Protein AF-A0A7C2HBX5-F1 (afdb_monomer)

Foldseek 3Di:
DDPVQVLQCVLLVLLVVLCVVLVWDWDRDPGDQKTKTFDPPAQQVVLQVVLVVVVAHWAGCVVVPPRRRITMDGSPDDPVVSVVNSVSSSVSSVD

pLDDT: mean 90.65, std 7.26, range [58.41, 96.31]

Secondary structure (DSSP, 8-state):
--HHHHHHHHHHHHHHHHHHHTT-B----SS-SEE--B-TT--HHHHHHHHHTTT---EEGGGGSS-TTBEEEETTS-TTHHHHHHHHHHHHTT-

Nearest PDB structures (foldseek):
  1o4s-assembly1_A  TM=9.146E-01  e=1.135E-05  Thermotoga maritima
  3ele-assembly2_D  TM=8.539E-01  e=5.539E-05  Agathobacter rectal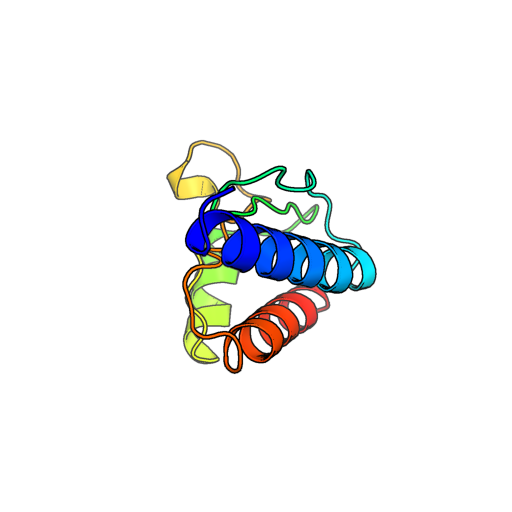is
  4fl0-assembly1_A  TM=8.555E-01  e=7.214E-05  Arabidopsis thaliana
  1v2d-assembly1_A-2  TM=7.995E-01  e=9.395E-05  Thermus thermophilus
  3ei6-assembly1_B  TM=8.224E-01  e=1.156E-03  Arabidopsis thaliana

Sequence (95 aa):
TSEIKKVYQRRAKLASQILSEAKLEFTEPEAPFYVFPRRRGLDSERFALELLDTGVAIAPGTSFGDYREHFRIALTVPDDELPVALNKICEATTK

Radius of gyration: 12.77 Å; Cα contacts (8 Å, |Δi|>4): 141; chains: 1; bounding box: 26×26×36 Å

Structure (mmCIF, N/CA/C/O backbone):
data_AF-A0A7C2HBX5-F1
#
_entry.id   AF-A0A7C2HBX5-F1
#
loop_
_atom_site.group_PDB
_atom_site.id
_atom_site.type_symbol
_atom_site.label_atom_id
_atom_site.label_alt_id
_atom_site.label_comp_id
_atom_site.label_asym_id
_atom_site.label_entity_id
_atom_site.label_seq_id
_atom_site.pdbx_PDB_ins_code
_atom_site.Cartn_x
_atom_site.Cartn_y
_atom_site.Cartn_z
_atom_site.occupancy
_atom_site.B_iso_or_equiv
_atom_site.auth_seq_id
_atom_site.auth_comp_id
_atom_site.auth_asym_id
_atom_site.auth_atom_id
_atom_site.pdbx_PDB_model_num
ATOM 1 N N . THR A 1 1 ? -6.673 13.809 22.997 1.00 58.41 1 THR A N 1
ATOM 2 C CA . THR A 1 1 ? -6.432 13.288 21.631 1.00 58.41 1 THR A CA 1
ATOM 3 C C . THR A 1 1 ? -7.754 12.828 21.059 1.00 58.41 1 THR A C 1
ATOM 5 O O . THR A 1 1 ? -8.417 12.060 21.742 1.00 58.41 1 THR A O 1
ATOM 8 N N . SER A 1 2 ? -8.178 13.333 19.897 1.00 81.06 2 SER A N 1
ATOM 9 C CA . SER A 1 2 ? -9.471 12.972 19.292 1.00 81.06 2 SER A CA 1
ATOM 10 C C . SER A 1 2 ? -9.554 11.468 18.994 1.00 81.06 2 SER A C 1
ATOM 12 O O . SER A 1 2 ? -8.545 10.849 18.651 1.00 81.06 2 SER A O 1
ATOM 14 N N . GLU A 1 3 ? -10.745 10.877 19.116 1.00 82.56 3 GLU A N 1
ATOM 15 C CA . GLU A 1 3 ? -10.984 9.445 18.851 1.00 82.56 3 GLU A CA 1
ATOM 16 C C . GLU A 1 3 ? -10.536 9.034 17.440 1.00 82.56 3 GLU A C 1
ATOM 18 O O . GLU A 1 3 ? -9.910 7.992 17.256 1.00 82.56 3 GLU A O 1
ATOM 23 N N . ILE A 1 4 ? -10.724 9.923 16.462 1.00 85.25 4 ILE A N 1
ATOM 24 C CA . ILE A 1 4 ? -10.279 9.747 15.075 1.00 85.25 4 ILE A CA 1
ATOM 25 C C . ILE A 1 4 ? -8.758 9.556 14.994 1.00 85.25 4 ILE A C 1
ATOM 27 O O . ILE A 1 4 ? -8.279 8.642 14.327 1.00 85.25 4 ILE A O 1
ATOM 31 N N . LYS A 1 5 ? -7.976 10.370 15.715 1.00 85.19 5 LYS A N 1
ATOM 32 C CA . LYS A 1 5 ? -6.512 10.250 15.707 1.00 85.19 5 LYS A CA 1
ATOM 33 C C . LYS A 1 5 ? -6.060 8.891 16.254 1.00 85.19 5 LYS A C 1
ATOM 35 O O . LYS A 1 5 ? -5.137 8.302 15.701 1.00 85.19 5 LYS A O 1
ATOM 40 N N . LYS A 1 6 ? -6.737 8.359 17.279 1.00 88.25 6 LYS A N 1
ATOM 41 C CA . LYS A 1 6 ? -6.433 7.024 17.824 1.00 88.25 6 LYS A CA 1
ATOM 42 C C . LYS A 1 6 ? -6.727 5.907 16.818 1.00 88.25 6 LYS A C 1
ATOM 44 O O . LYS A 1 6 ? -5.948 4.963 16.739 1.00 88.25 6 LYS A O 1
ATOM 49 N N . VAL A 1 7 ? -7.823 6.007 16.058 1.00 89.88 7 VAL A N 1
ATOM 50 C CA . VAL A 1 7 ? -8.170 5.031 15.005 1.00 89.88 7 VAL A CA 1
ATOM 51 C C . VAL A 1 7 ? -7.052 4.955 13.971 1.00 89.88 7 VAL A C 1
ATOM 53 O O . VAL A 1 7 ? -6.497 3.885 13.735 1.00 89.88 7 VAL A O 1
ATOM 56 N N . TYR A 1 8 ? -6.652 6.095 13.415 1.00 89.25 8 TYR A N 1
ATOM 57 C CA . TYR A 1 8 ? -5.647 6.104 12.358 1.00 89.25 8 TYR A CA 1
ATOM 58 C C . TYR A 1 8 ? -4.238 5.779 12.844 1.00 89.25 8 TYR A C 1
ATOM 60 O O . TYR A 1 8 ? -3.490 5.161 12.099 1.00 89.25 8 TYR A O 1
ATOM 68 N N . GLN A 1 9 ? -3.899 6.073 14.102 1.00 89.75 9 GLN A N 1
ATOM 69 C CA . GLN A 1 9 ? -2.665 5.571 14.713 1.00 89.75 9 GLN A CA 1
ATOM 70 C C . GLN A 1 9 ? -2.640 4.038 14.804 1.00 89.75 9 GLN A C 1
ATOM 72 O O . GLN A 1 9 ? -1.611 3.426 14.527 1.00 89.75 9 GLN A O 1
ATOM 77 N N . ARG A 1 10 ? -3.765 3.392 15.151 1.00 90.62 10 ARG A N 1
ATOM 78 C CA . ARG A 1 10 ? -3.848 1.920 15.154 1.00 90.62 10 ARG A CA 1
ATOM 79 C C . ARG A 1 10 ? -3.710 1.344 13.747 1.00 90.62 10 ARG A C 1
ATOM 81 O O . ARG A 1 10 ? -2.959 0.391 13.565 1.00 90.62 10 ARG A O 1
ATOM 88 N N . ARG A 1 11 ? -4.388 1.939 12.761 1.00 92.75 11 ARG A N 1
ATOM 89 C CA . ARG A 1 11 ? -4.307 1.514 11.353 1.00 92.75 11 ARG A CA 1
ATOM 90 C C . ARG A 1 11 ? -2.909 1.694 10.771 1.00 92.75 11 ARG A C 1
ATOM 92 O O . ARG A 1 11 ? -2.412 0.788 10.118 1.00 92.75 11 ARG A O 1
ATOM 99 N N . ALA A 1 12 ? -2.272 2.830 11.050 1.00 91.94 12 ALA A N 1
ATOM 100 C CA . ALA A 1 12 ? -0.882 3.109 10.699 1.00 91.94 12 ALA A CA 1
ATOM 101 C C . ALA A 1 12 ? 0.052 2.033 11.255 1.00 91.94 12 ALA A C 1
ATOM 103 O O . ALA A 1 12 ? 0.810 1.436 10.501 1.00 91.94 12 ALA A O 1
ATOM 104 N N . LYS A 1 13 ? -0.068 1.720 12.551 1.00 91.81 13 LYS A N 1
ATOM 105 C CA . LYS A 1 13 ? 0.743 0.683 13.194 1.00 91.81 13 LYS A CA 1
ATOM 106 C C . LYS A 1 13 ? 0.530 -0.699 12.569 1.00 91.81 13 LYS A C 1
ATOM 108 O O . LYS A 1 13 ? 1.508 -1.385 12.292 1.00 91.81 13 LYS A O 1
ATOM 113 N N . LEU A 1 14 ? -0.723 -1.090 12.325 1.00 92.56 14 LEU A N 1
ATOM 114 C CA . LEU A 1 14 ? -1.057 -2.359 11.669 1.00 92.56 14 LEU A CA 1
ATOM 115 C C . LEU A 1 14 ? -0.453 -2.436 10.259 1.00 92.56 14 LEU A C 1
ATOM 117 O O . LEU A 1 14 ? 0.166 -3.437 9.907 1.00 92.56 14 LEU A O 1
ATOM 121 N N . ALA A 1 15 ? -0.595 -1.367 9.472 1.00 93.75 15 ALA A N 1
ATOM 122 C CA . ALA A 1 15 ? -0.013 -1.285 8.139 1.00 93.75 15 ALA A CA 1
ATOM 123 C C . ALA A 1 15 ? 1.512 -1.393 8.183 1.00 93.75 15 ALA A C 1
ATOM 125 O O . ALA A 1 15 ? 2.079 -2.198 7.452 1.00 93.75 15 ALA A O 1
ATOM 126 N N . SER A 1 16 ? 2.175 -0.657 9.077 1.00 92.94 16 SER A N 1
ATOM 127 C CA . SER A 1 16 ? 3.627 -0.736 9.244 1.00 92.94 16 SER A CA 1
ATOM 128 C C . SER A 1 16 ? 4.098 -2.149 9.585 1.00 92.94 16 SER A C 1
ATOM 130 O O . SER A 1 16 ? 5.102 -2.599 9.040 1.00 92.94 16 SER A O 1
ATOM 132 N N . GLN A 1 17 ? 3.377 -2.870 10.450 1.00 93.44 17 GLN A N 1
ATOM 133 C CA . GLN A 1 17 ? 3.710 -4.256 10.793 1.00 93.44 17 GLN A CA 1
ATOM 134 C C . GLN A 1 17 ? 3.643 -5.173 9.564 1.00 93.44 17 GLN A C 1
ATOM 136 O O . GLN A 1 17 ? 4.650 -5.783 9.213 1.00 93.44 17 GLN A O 1
ATOM 141 N N . ILE A 1 18 ? 2.508 -5.190 8.859 1.00 94.06 18 ILE A N 1
ATOM 142 C CA . ILE A 1 18 ? 2.296 -6.065 7.694 1.00 94.06 18 ILE A CA 1
ATOM 143 C C . ILE A 1 18 ? 3.275 -5.730 6.552 1.00 94.06 18 ILE A C 1
ATOM 145 O O . ILE A 1 18 ? 3.905 -6.616 5.979 1.00 94.06 18 ILE A O 1
ATOM 149 N N . LEU A 1 19 ? 3.466 -4.442 6.243 1.00 93.00 19 LEU A N 1
ATOM 150 C CA . LEU A 1 19 ? 4.376 -4.012 5.174 1.00 93.00 19 LEU A CA 1
ATOM 151 C C . LEU A 1 19 ? 5.848 -4.326 5.499 1.00 93.00 19 LEU A C 1
ATOM 153 O O . LEU A 1 19 ? 6.626 -4.624 4.589 1.00 93.00 19 LEU A O 1
ATOM 157 N N . SER A 1 20 ? 6.231 -4.291 6.782 1.00 92.25 20 SER A N 1
ATOM 158 C CA . SER A 1 20 ? 7.583 -4.671 7.221 1.00 92.25 20 SER A CA 1
ATOM 159 C C . SER A 1 20 ? 7.841 -6.164 7.042 1.00 92.25 20 SER A C 1
ATOM 161 O O . SER A 1 20 ? 8.927 -6.548 6.609 1.00 92.25 20 SER A O 1
ATOM 163 N N . GLU A 1 21 ? 6.850 -7.011 7.332 1.00 92.12 21 GLU A N 1
ATOM 164 C CA . GLU A 1 21 ? 6.938 -8.464 7.123 1.00 92.12 21 GLU A CA 1
ATOM 165 C C . GLU A 1 21 ? 7.147 -8.810 5.640 1.00 92.12 21 GLU A C 1
ATOM 167 O O . GLU A 1 21 ? 7.934 -9.701 5.312 1.00 92.12 21 GLU A O 1
ATOM 172 N N . ALA A 1 22 ? 6.540 -8.032 4.738 1.00 89.62 22 ALA A N 1
ATOM 173 C CA . ALA A 1 22 ? 6.720 -8.138 3.290 1.00 89.62 22 ALA A CA 1
ATOM 174 C C . ALA A 1 22 ? 8.027 -7.515 2.757 1.00 89.62 22 ALA A C 1
ATOM 176 O O . ALA A 1 22 ? 8.268 -7.528 1.550 1.00 89.62 22 ALA A O 1
ATOM 177 N N . LYS A 1 23 ? 8.891 -6.977 3.633 1.00 90.00 23 LYS A N 1
ATOM 178 C CA . LYS A 1 23 ? 10.169 -6.324 3.284 1.00 90.00 23 LYS A CA 1
ATOM 179 C C . LYS A 1 23 ? 10.024 -5.157 2.297 1.00 90.00 23 LYS A C 1
ATOM 181 O O . LYS A 1 23 ? 10.924 -4.910 1.491 1.00 90.00 23 LYS A O 1
ATOM 186 N N . LEU A 1 24 ? 8.907 -4.435 2.358 1.00 91.31 24 LEU A N 1
ATOM 187 C CA . LEU A 1 24 ? 8.719 -3.213 1.579 1.00 91.31 24 LEU A CA 1
ATOM 188 C C . LEU A 1 24 ? 9.510 -2.061 2.206 1.00 91.31 24 LEU A C 1
ATOM 190 O O . LEU A 1 24 ? 9.608 -1.945 3.426 1.00 91.31 24 LEU A O 1
ATOM 194 N N . GLU A 1 25 ? 10.074 -1.190 1.373 1.00 92.94 25 GLU A N 1
ATOM 195 C CA . GLU A 1 25 ? 10.754 0.023 1.830 1.00 92.94 25 GLU A CA 1
ATOM 196 C C . GLU A 1 25 ? 9.697 1.115 2.045 1.00 92.94 25 GLU A C 1
ATOM 198 O O . GLU A 1 25 ? 9.061 1.551 1.091 1.00 92.94 25 GLU A O 1
ATOM 203 N N . PHE A 1 26 ? 9.465 1.569 3.276 1.00 92.56 26 PHE A N 1
ATOM 204 C CA . PHE A 1 26 ? 8.500 2.639 3.551 1.00 92.56 26 PHE A CA 1
ATOM 205 C C . PHE A 1 26 ? 8.908 3.458 4.778 1.00 92.56 26 PHE A C 1
ATOM 207 O O . PHE A 1 26 ? 9.699 3.017 5.610 1.00 92.56 26 PHE A O 1
ATOM 214 N N . THR A 1 27 ? 8.357 4.664 4.896 1.00 87.69 27 THR A N 1
ATOM 215 C CA . THR A 1 27 ? 8.467 5.479 6.112 1.00 87.69 27 THR A CA 1
ATOM 216 C C . THR A 1 27 ? 7.244 5.242 6.982 1.00 87.69 27 THR A C 1
ATOM 218 O O . THR A 1 27 ? 6.117 5.347 6.492 1.00 87.69 27 THR A O 1
ATOM 221 N N . GLU A 1 28 ? 7.458 4.936 8.264 1.00 83.88 28 GLU A N 1
ATOM 222 C CA . GLU A 1 28 ? 6.362 4.765 9.215 1.00 83.88 28 GLU A CA 1
ATOM 223 C C . GLU A 1 28 ? 5.51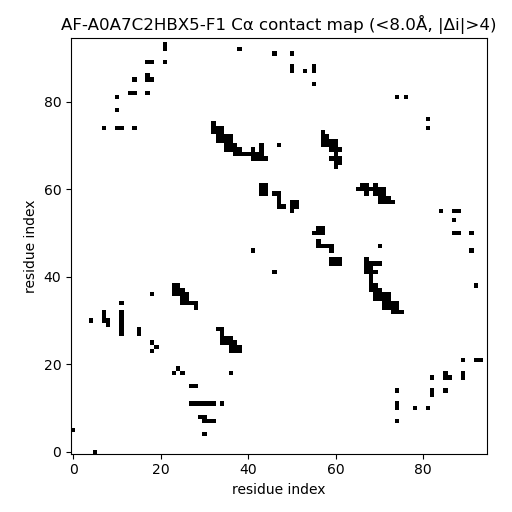6 6.052 9.282 1.00 83.88 28 GLU A C 1
ATOM 225 O O . GLU A 1 28 ? 6.042 7.132 9.570 1.00 83.88 28 GLU A O 1
ATOM 230 N N . PRO A 1 29 ? 4.207 5.975 8.988 1.00 82.06 29 PRO A N 1
ATOM 231 C CA . PRO A 1 29 ? 3.333 7.139 9.019 1.00 82.06 29 PRO A CA 1
ATOM 232 C C . PRO A 1 29 ? 3.053 7.566 10.470 1.00 82.06 29 PRO A C 1
ATOM 234 O O . PRO A 1 29 ? 2.371 6.863 11.211 1.00 82.06 29 PRO A O 1
ATOM 237 N N . GLU A 1 30 ? 3.499 8.760 10.876 1.00 69.00 30 GLU A N 1
ATOM 238 C CA . GLU A 1 30 ? 3.242 9.274 12.238 1.00 69.00 30 GLU A CA 1
ATOM 239 C C . GLU A 1 30 ? 1.748 9.544 12.516 1.00 69.00 30 GLU A C 1
ATOM 241 O O . GLU A 1 30 ? 1.269 9.395 13.645 1.00 69.00 30 GLU A O 1
ATOM 246 N N . ALA A 1 31 ? 1.003 9.977 11.492 1.00 63.84 31 ALA A N 1
ATOM 247 C CA . ALA A 1 31 ? -0.447 10.190 11.544 1.00 63.84 31 ALA A CA 1
ATOM 248 C C . ALA A 1 31 ? -1.194 10.457 10.203 1.00 63.84 31 ALA A C 1
ATOM 250 O O . ALA A 1 31 ? -2.346 10.894 10.283 1.00 63.84 31 ALA A O 1
ATOM 251 N N . PRO A 1 32 ? -0.657 10.255 8.980 1.00 67.50 32 PRO A N 1
ATOM 252 C CA . PRO A 1 32 ? -1.480 10.379 7.779 1.00 67.50 32 PRO A CA 1
ATOM 253 C C . PRO A 1 32 ? -2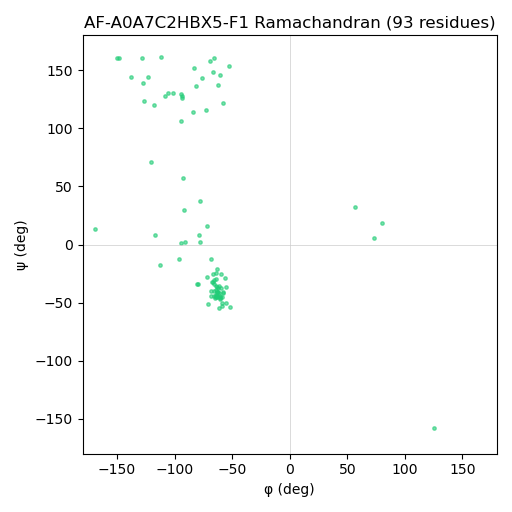.274 9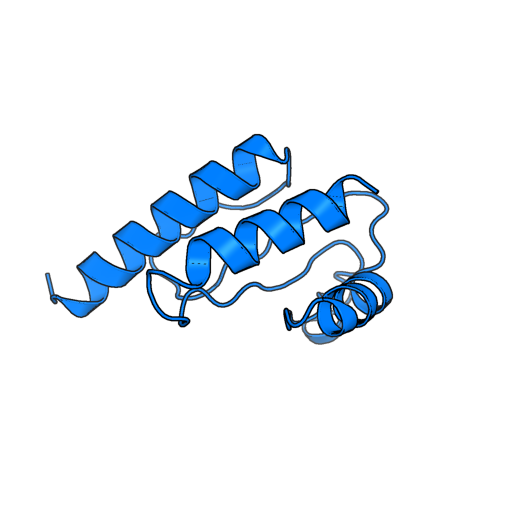.103 7.483 1.00 67.50 32 PRO A C 1
ATOM 255 O O . PRO A 1 32 ? -1.849 7.982 7.747 1.00 67.50 32 PRO A O 1
ATOM 258 N N . PHE A 1 33 ? -3.419 9.281 6.832 1.00 85.25 33 PHE A N 1
ATOM 259 C CA . PHE A 1 33 ? -4.266 8.203 6.314 1.00 85.25 33 PHE A CA 1
ATOM 260 C C . PHE A 1 33 ? -3.652 7.497 5.093 1.00 85.25 33 PHE A C 1
ATOM 262 O O . PHE A 1 33 ? -4.369 6.819 4.364 1.00 85.25 33 PHE A O 1
ATOM 269 N N . TYR A 1 34 ? -2.353 7.684 4.841 1.00 91.00 34 TYR A N 1
ATOM 270 C CA . TYR A 1 34 ? -1.652 7.196 3.663 1.00 91.00 34 TYR A CA 1
ATOM 271 C C . TYR A 1 34 ? -0.287 6.620 4.028 1.00 91.00 34 TYR A C 1
ATOM 273 O O . TYR A 1 34 ? 0.411 7.173 4.876 1.00 91.00 34 TYR A O 1
ATOM 281 N N . VAL A 1 35 ? 0.112 5.565 3.321 1.00 93.12 35 VAL A N 1
ATOM 282 C CA . VAL A 1 35 ? 1.480 5.028 3.326 1.00 93.12 35 VAL A CA 1
ATOM 283 C C . VAL A 1 35 ? 1.999 5.025 1.899 1.00 93.12 35 VAL A C 1
ATOM 285 O O . VAL A 1 35 ? 1.228 4.782 0.967 1.00 93.12 35 VAL A O 1
ATOM 288 N N . PHE A 1 36 ? 3.290 5.305 1.733 1.00 93.62 36 PHE A N 1
ATOM 289 C CA . PHE A 1 36 ? 3.947 5.356 0.429 1.00 93.62 36 PHE A CA 1
ATOM 290 C C . PHE A 1 36 ? 5.101 4.343 0.356 1.00 93.62 36 PHE A C 1
ATOM 292 O O . PHE A 1 36 ? 6.267 4.732 0.443 1.00 93.62 36 PHE A O 1
ATOM 299 N N . PRO A 1 37 ? 4.795 3.032 0.302 1.00 94.62 37 PRO A N 1
ATOM 300 C CA . PRO A 1 37 ? 5.812 2.001 0.155 1.00 94.62 37 PRO A CA 1
ATOM 301 C C . PRO A 1 37 ? 6.475 2.012 -1.223 1.00 94.62 37 PRO A C 1
ATOM 303 O O . PRO A 1 37 ? 5.910 2.455 -2.224 1.00 94.62 37 PRO A O 1
ATOM 306 N N . ARG A 1 38 ? 7.676 1.443 -1.247 1.00 94.38 38 A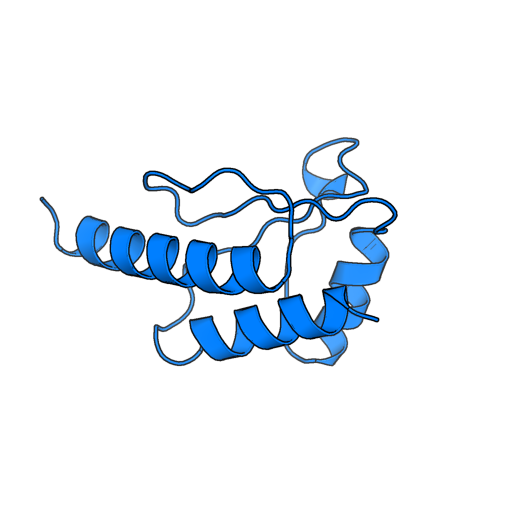RG A N 1
ATOM 307 C CA . ARG A 1 38 ? 8.535 1.215 -2.399 1.00 94.38 38 ARG A CA 1
ATOM 308 C C . ARG A 1 38 ? 8.944 -0.253 -2.446 1.00 94.38 38 ARG A C 1
ATOM 310 O O . ARG A 1 38 ? 9.328 -0.837 -1.432 1.00 94.38 38 ARG A O 1
ATOM 317 N N . ARG A 1 39 ? 8.949 -0.825 -3.649 1.00 93.12 39 ARG A N 1
ATOM 318 C CA . ARG A 1 39 ? 9.614 -2.102 -3.950 1.00 93.12 39 ARG A CA 1
ATOM 319 C C . ARG A 1 39 ? 10.538 -1.892 -5.140 1.00 93.12 39 ARG A C 1
ATOM 321 O O . ARG A 1 39 ? 10.101 -1.444 -6.193 1.00 93.12 39 ARG A O 1
ATOM 328 N N . ARG A 1 40 ? 11.825 -2.203 -4.980 1.00 91.50 40 ARG A N 1
ATOM 329 C CA . ARG A 1 40 ? 12.801 -2.070 -6.073 1.00 91.50 40 ARG A CA 1
ATOM 330 C C . ARG A 1 40 ? 12.434 -2.988 -7.235 1.00 91.50 40 ARG A C 1
ATOM 332 O O . ARG A 1 40 ? 12.090 -4.145 -7.011 1.00 91.50 40 ARG A O 1
ATOM 339 N N . GLY A 1 41 ? 12.538 -2.472 -8.454 1.00 90.19 41 GLY A N 1
ATOM 340 C CA . GLY A 1 41 ? 12.186 -3.182 -9.682 1.00 90.19 41 GLY A CA 1
ATOM 341 C C . GLY A 1 41 ? 10.681 -3.347 -9.916 1.00 90.19 41 GLY A C 1
ATOM 342 O O . GLY A 1 41 ? 10.305 -4.031 -10.863 1.00 90.19 41 GLY A O 1
ATOM 343 N N . LEU A 1 42 ? 9.823 -2.751 -9.079 1.00 93.19 42 LEU A N 1
ATOM 344 C CA . LEU A 1 42 ? 8.374 -2.776 -9.269 1.00 93.19 42 LEU A CA 1
ATOM 345 C C . LEU A 1 42 ? 7.945 -1.713 -10.287 1.00 93.19 42 LEU A C 1
ATOM 347 O O . LEU A 1 42 ? 8.390 -0.569 -10.229 1.00 93.19 42 LEU A O 1
ATOM 351 N N . AS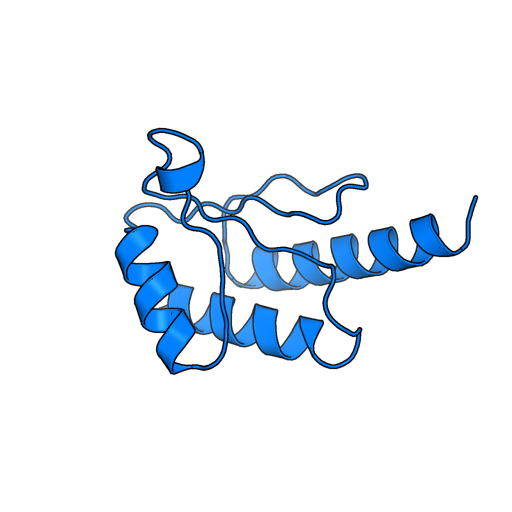P A 1 43 ? 7.040 -2.089 -11.185 1.00 94.75 43 ASP A N 1
ATOM 352 C CA . ASP A 1 43 ? 6.291 -1.161 -12.030 1.00 94.75 43 ASP A CA 1
ATOM 353 C C . ASP A 1 43 ? 4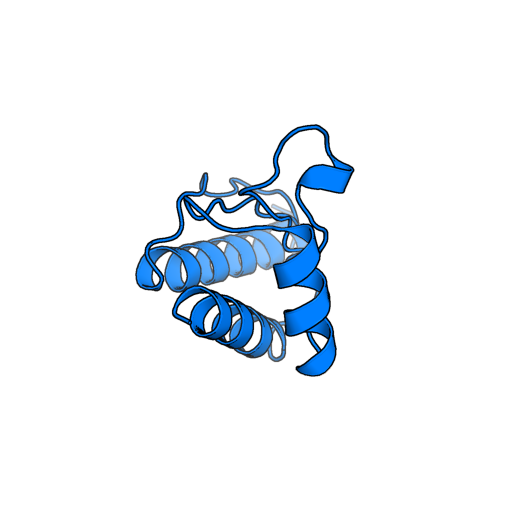.956 -0.853 -11.348 1.00 94.75 43 ASP A C 1
ATOM 355 O O . ASP A 1 43 ? 4.065 -1.701 -11.291 1.00 94.75 43 ASP A O 1
ATOM 359 N N . SER A 1 44 ? 4.830 0.348 -10.784 1.00 95.06 44 SER A N 1
ATOM 360 C CA . SER A 1 44 ? 3.665 0.725 -9.982 1.00 95.06 44 SER A CA 1
ATOM 361 C C . SER A 1 44 ? 2.362 0.808 -10.765 1.00 95.06 44 SER A C 1
ATOM 363 O O . SER A 1 44 ? 1.317 0.529 -10.182 1.00 95.06 44 SER A O 1
ATOM 365 N N . GLU A 1 45 ? 2.395 1.149 -12.056 1.00 94.94 45 GLU A N 1
ATOM 366 C CA . GLU A 1 45 ? 1.186 1.227 -12.883 1.00 94.94 45 GLU A CA 1
ATOM 367 C C . GLU A 1 45 ? 0.646 -0.164 -13.148 1.00 94.94 45 GLU A C 1
ATOM 369 O O . GLU A 1 45 ? -0.518 -0.455 -12.867 1.00 94.94 45 GLU A O 1
ATOM 374 N N . ARG A 1 46 ? 1.528 -1.048 -13.614 1.00 95.06 46 ARG A N 1
ATOM 375 C CA . ARG A 1 46 ? 1.180 -2.445 -13.837 1.00 95.06 46 ARG A CA 1
ATOM 376 C C . ARG A 1 46 ? 0.732 -3.114 -12.542 1.00 95.06 46 ARG A C 1
ATOM 378 O O . ARG A 1 46 ? -0.290 -3.789 -12.531 1.00 95.06 46 ARG A O 1
ATOM 385 N N . PHE A 1 47 ? 1.452 -2.882 -11.449 1.00 94.94 47 PHE A N 1
ATOM 386 C CA . PHE A 1 47 ? 1.120 -3.434 -10.141 1.00 94.94 47 PHE A CA 1
ATOM 387 C C . PHE A 1 47 ? -0.255 -2.970 -9.637 1.00 94.94 47 PHE A C 1
ATOM 389 O O . PHE A 1 47 ? -1.025 -3.776 -9.118 1.00 94.94 47 PHE A O 1
ATOM 396 N N . ALA A 1 48 ? -0.59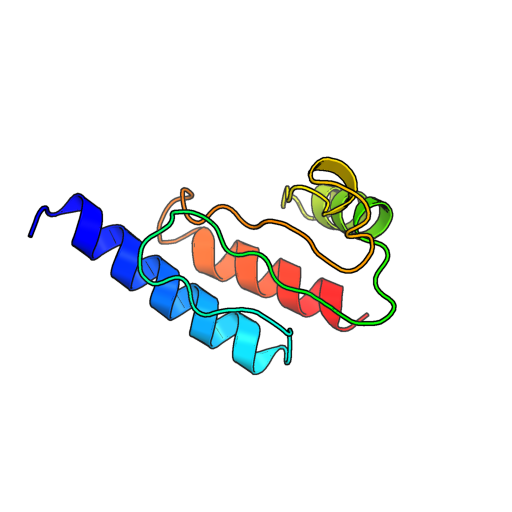4 -1.689 -9.818 1.00 95.31 48 ALA A N 1
ATOM 397 C CA . ALA A 1 48 ? -1.905 -1.163 -9.447 1.00 95.31 48 ALA A CA 1
ATOM 398 C C . ALA A 1 48 ? -3.041 -1.796 -10.269 1.00 95.31 48 ALA A C 1
ATOM 400 O O . ALA A 1 48 ? -4.099 -2.090 -9.712 1.00 95.31 48 ALA A O 1
ATOM 401 N N . LEU A 1 49 ? -2.818 -2.035 -11.565 1.00 94.56 49 LEU A N 1
ATOM 402 C CA . LEU A 1 49 ? -3.782 -2.710 -12.438 1.00 94.56 49 LEU A CA 1
ATOM 403 C C . LEU A 1 49 ? -3.948 -4.193 -12.075 1.00 94.56 49 LEU A C 1
ATOM 405 O O . LEU A 1 49 ? -5.074 -4.659 -11.956 1.00 94.56 49 LEU A O 1
ATOM 409 N N . GLU A 1 50 ? -2.855 -4.918 -11.825 1.00 93.88 50 GLU A N 1
ATOM 410 C CA . GLU A 1 50 ? -2.906 -6.332 -11.415 1.00 93.88 50 GLU A CA 1
ATOM 411 C C . GLU A 1 50 ? -3.614 -6.516 -10.062 1.00 93.88 50 GLU A C 1
ATOM 413 O O . GLU A 1 50 ? -4.358 -7.477 -9.862 1.00 93.88 50 GLU A O 1
ATOM 418 N N . LEU A 1 51 ? -3.424 -5.586 -9.119 1.00 94.94 51 LEU A N 1
ATOM 419 C CA . LEU A 1 51 ? -4.144 -5.613 -7.844 1.00 94.94 51 LEU A CA 1
ATOM 420 C C . LEU A 1 51 ? -5.641 -5.345 -8.003 1.00 94.94 51 LEU A C 1
ATOM 422 O O . LEU A 1 51 ? -6.437 -5.924 -7.253 1.00 94.94 51 LEU A O 1
ATOM 426 N N . LEU A 1 52 ? -6.031 -4.523 -8.980 1.00 94.81 52 LEU A N 1
ATOM 427 C CA . LEU A 1 52 ? -7.433 -4.205 -9.235 1.00 94.81 52 LEU A CA 1
ATOM 428 C C . LEU A 1 52 ? -8.243 -5.468 -9.559 1.00 94.81 52 LEU A C 1
ATOM 430 O O . LEU A 1 52 ? -9.351 -5.621 -9.044 1.00 94.81 52 LEU A O 1
ATOM 434 N N . ASP A 1 53 ? -7.652 -6.420 -10.287 1.00 92.25 53 ASP A N 1
ATOM 435 C CA . ASP A 1 53 ? -8.263 -7.723 -10.596 1.00 92.25 53 ASP A CA 1
ATOM 436 C C . ASP A 1 53 ? -8.522 -8.581 -9.342 1.00 92.25 53 ASP A C 1
ATOM 438 O O . ASP A 1 53 ? -9.378 -9.466 -9.340 1.00 92.25 53 ASP A O 1
ATOM 442 N N . THR A 1 54 ? -7.824 -8.304 -8.236 1.00 91.88 54 THR A N 1
ATOM 443 C CA . THR A 1 54 ? -8.026 -8.972 -6.935 1.00 91.88 54 THR A CA 1
ATOM 444 C C . THR A 1 54 ? -9.040 -8.257 -6.032 1.00 91.88 54 THR A C 1
ATOM 446 O O . THR A 1 54 ? -9.271 -8.676 -4.886 1.00 91.88 54 THR A O 1
ATOM 449 N N . GLY A 1 55 ? -9.644 -7.175 -6.533 1.00 93.00 55 GLY A N 1
ATOM 450 C CA . GLY A 1 55 ? -10.570 -6.313 -5.803 1.00 93.00 55 GLY A CA 1
ATOM 451 C C . GLY A 1 55 ? -9.887 -5.299 -4.883 1.00 93.00 55 GLY A C 1
ATOM 452 O O . GLY A 1 55 ? -10.531 -4.803 -3.963 1.00 93.00 55 GLY A O 1
ATOM 453 N N . VAL A 1 56 ? -8.595 -5.005 -5.085 1.00 95.94 56 VAL A N 1
ATOM 454 C CA . VAL A 1 56 ? -7.850 -4.014 -4.292 1.00 95.94 56 VAL A CA 1
ATOM 455 C C . VAL A 1 56 ? -7.365 -2.889 -5.197 1.00 95.94 56 VAL A C 1
ATOM 457 O O . VAL A 1 56 ? -6.588 -3.112 -6.115 1.00 95.94 56 VAL A O 1
ATOM 460 N N . ALA A 1 57 ? -7.787 -1.659 -4.911 1.00 95.69 57 ALA A N 1
ATOM 461 C CA . ALA A 1 57 ? -7.332 -0.477 -5.635 1.00 95.69 57 ALA A CA 1
ATOM 462 C C . ALA A 1 57 ? -6.262 0.281 -4.835 1.00 95.69 57 ALA A C 1
ATOM 464 O O . ALA A 1 57 ? -6.460 0.616 -3.666 1.00 95.69 57 ALA A O 1
ATOM 465 N N . ILE A 1 58 ? -5.146 0.599 -5.490 1.00 95.44 58 ILE A N 1
ATOM 466 C CA . ILE A 1 58 ? -4.072 1.456 -4.970 1.00 95.44 58 ILE A CA 1
ATOM 467 C C . ILE A 1 58 ? -3.756 2.554 -5.987 1.00 95.44 58 ILE A C 1
ATOM 469 O O . ILE A 1 58 ? -4.078 2.419 -7.166 1.00 95.44 58 ILE A O 1
ATOM 473 N N . ALA A 1 59 ? -3.117 3.642 -5.552 1.00 96.06 59 ALA A N 1
ATOM 474 C CA . ALA A 1 59 ? -2.657 4.662 -6.494 1.00 96.06 59 ALA A CA 1
ATOM 475 C C . ALA A 1 59 ? -1.193 4.391 -6.885 1.00 96.06 59 ALA A C 1
ATOM 477 O O . ALA A 1 59 ? -0.351 4.294 -5.984 1.00 96.06 59 ALA A O 1
ATOM 478 N N . PRO A 1 60 ? -0.865 4.291 -8.185 1.00 96.31 60 PRO A N 1
ATOM 479 C CA . PRO A 1 60 ? 0.513 4.111 -8.620 1.00 96.31 60 PRO A CA 1
ATOM 480 C C . PRO A 1 60 ? 1.342 5.356 -8.290 1.00 96.31 60 PRO A C 1
ATOM 482 O O . PRO A 1 60 ? 0.836 6.482 -8.283 1.00 96.31 60 PRO A O 1
ATOM 485 N N . GLY A 1 61 ? 2.632 5.171 -8.016 1.00 94.81 61 GLY A N 1
ATOM 486 C CA . GLY A 1 61 ? 3.542 6.267 -7.688 1.00 94.81 61 GLY A CA 1
ATOM 487 C C . GLY A 1 61 ? 3.727 7.249 -8.843 1.00 94.81 61 GLY A C 1
ATOM 488 O O . GLY A 1 61 ? 3.969 8.429 -8.592 1.00 94.81 61 GLY A O 1
ATOM 489 N N . THR A 1 62 ? 3.503 6.807 -10.086 1.00 94.44 62 THR A N 1
ATOM 490 C CA . THR A 1 62 ? 3.506 7.665 -11.284 1.00 94.44 62 THR A CA 1
ATOM 491 C C . THR A 1 62 ? 2.467 8.786 -11.231 1.00 94.44 62 THR A C 1
ATOM 493 O O . THR A 1 62 ? 2.686 9.861 -11.784 1.00 94.44 62 THR A O 1
ATOM 496 N N . SER A 1 63 ? 1.377 8.606 -10.474 1.00 93.00 63 SER A N 1
ATOM 497 C CA . SER A 1 63 ? 0.388 9.667 -10.223 1.00 93.00 63 SER A CA 1
ATOM 498 C C . SER A 1 63 ? 0.927 10.815 -9.355 1.00 93.00 63 SER A C 1
ATOM 500 O O . SER A 1 63 ? 0.286 11.858 -9.254 1.00 93.00 63 SER A O 1
ATOM 502 N N . PHE A 1 64 ? 2.090 10.634 -8.719 1.00 91.81 64 PHE A N 1
ATOM 503 C CA . PHE A 1 64 ? 2.727 11.596 -7.811 1.00 91.81 64 PHE A CA 1
ATOM 504 C C . PHE A 1 64 ? 4.090 12.095 -8.319 1.00 91.81 64 PHE A C 1
ATOM 506 O O . PHE A 1 64 ? 4.797 12.775 -7.578 1.00 91.81 64 PHE A O 1
ATOM 513 N N . GLY A 1 65 ? 4.475 11.770 -9.558 1.00 90.31 65 GLY A N 1
ATOM 514 C CA . GLY A 1 65 ? 5.770 12.120 -10.152 1.00 90.31 65 GLY A CA 1
ATOM 515 C C . GLY A 1 65 ? 6.512 10.892 -10.680 1.00 90.31 65 GLY A C 1
ATOM 516 O O . GLY A 1 65 ? 5.906 9.859 -10.928 1.00 90.31 65 GLY A O 1
ATOM 517 N N . ASP A 1 66 ? 7.835 10.966 -10.830 1.00 89.94 66 ASP A N 1
ATOM 518 C CA . ASP A 1 66 ? 8.648 9.871 -11.396 1.00 89.94 66 ASP A CA 1
ATOM 519 C C . ASP A 1 66 ? 8.926 8.724 -10.394 1.00 89.94 66 ASP A C 1
ATOM 521 O O . ASP A 1 66 ? 10.008 8.142 -10.343 1.00 89.94 66 ASP A O 1
ATOM 525 N N . TYR A 1 67 ? 7.944 8.386 -9.555 1.00 93.00 67 TYR A N 1
ATOM 526 C CA . TYR A 1 67 ? 8.053 7.355 -8.522 1.00 93.00 67 TYR A CA 1
ATOM 527 C C . TYR A 1 67 ? 7.570 5.993 -9.027 1.00 93.00 67 TYR A C 1
ATOM 529 O O . TYR A 1 67 ? 6.685 5.382 -8.433 1.00 93.00 67 TYR A O 1
ATOM 537 N N . ARG A 1 68 ? 8.161 5.489 -10.117 1.00 93.69 68 ARG A N 1
ATOM 538 C CA . ARG A 1 68 ? 7.719 4.238 -10.767 1.00 93.69 68 ARG A CA 1
ATOM 539 C C . ARG A 1 68 ? 7.703 3.016 -9.846 1.00 93.69 68 ARG A C 1
ATOM 541 O O . ARG A 1 68 ? 6.871 2.144 -10.040 1.00 93.69 68 ARG A O 1
ATOM 548 N N . GLU A 1 69 ? 8.573 2.992 -8.842 1.00 95.69 69 GLU A N 1
ATOM 549 C CA . GLU A 1 69 ? 8.730 1.885 -7.885 1.00 95.69 69 GLU A CA 1
ATOM 550 C C . GLU A 1 69 ? 7.921 2.055 -6.588 1.00 95.69 69 GLU A C 1
ATOM 552 O O . GLU A 1 69 ? 8.036 1.231 -5.678 1.00 95.69 69 GLU A O 1
ATOM 557 N N . HIS A 1 70 ? 7.152 3.141 -6.463 1.00 95.75 70 HIS A N 1
ATOM 558 C CA . HIS A 1 70 ? 6.343 3.420 -5.276 1.00 95.75 70 HIS A CA 1
ATOM 559 C C . HIS A 1 70 ? 4.862 3.314 -5.589 1.00 95.75 70 HIS A C 1
ATOM 561 O O . HIS A 1 70 ? 4.437 3.430 -6.732 1.00 95.75 70 HIS A O 1
ATOM 567 N N . PHE A 1 71 ? 4.057 3.162 -4.553 1.00 95.56 71 PHE A N 1
ATOM 568 C CA . PHE A 1 71 ? 2.610 3.246 -4.655 1.00 95.56 71 PHE A CA 1
ATOM 569 C C . PHE A 1 71 ? 2.035 3.812 -3.363 1.00 95.56 71 PHE A C 1
ATOM 571 O O . PHE A 1 71 ? 2.690 3.802 -2.326 1.00 95.56 71 PHE A O 1
ATOM 578 N N . ARG A 1 72 ? 0.808 4.333 -3.416 1.00 95.12 72 ARG A N 1
ATOM 579 C CA . ARG A 1 72 ? 0.119 4.897 -2.253 1.00 95.12 72 ARG A CA 1
ATOM 580 C C . ARG A 1 72 ? -1.014 3.990 -1.807 1.00 95.12 72 ARG A C 1
ATOM 582 O O . ARG A 1 72 ? -1.920 3.692 -2.586 1.00 95.12 72 ARG A O 1
ATOM 589 N N . ILE A 1 73 ? -1.008 3.658 -0.522 1.00 95.06 73 ILE A N 1
ATOM 590 C CA . ILE A 1 73 ? -2.081 2.930 0.157 1.00 95.06 73 ILE A CA 1
ATOM 591 C C . ILE A 1 73 ? -2.855 3.919 1.022 1.00 95.06 73 ILE A C 1
ATOM 593 O O . ILE A 1 73 ? -2.242 4.658 1.791 1.00 95.06 73 ILE A O 1
ATOM 597 N N . ALA A 1 74 ? -4.183 3.931 0.921 1.00 94.19 74 ALA A N 1
ATOM 598 C CA . ALA A 1 74 ? -5.045 4.674 1.836 1.00 94.19 74 ALA A CA 1
ATOM 599 C C . ALA A 1 74 ? -5.509 3.767 2.987 1.00 94.19 74 ALA A C 1
ATOM 601 O O . ALA A 1 74 ? -6.064 2.696 2.762 1.00 94.19 74 ALA A O 1
ATOM 602 N N . LEU A 1 75 ? -5.326 4.214 4.229 1.00 93.00 75 LEU A N 1
ATOM 603 C CA . LEU A 1 75 ? -5.711 3.508 5.458 1.00 93.00 75 LEU A CA 1
ATOM 604 C C . LEU A 1 75 ? -7.121 3.904 5.931 1.00 93.00 75 LEU A C 1
ATOM 606 O O . LEU A 1 75 ? -7.412 3.966 7.128 1.00 93.00 75 LEU A O 1
ATOM 610 N N . THR A 1 76 ? -7.994 4.261 4.992 1.00 92.25 76 THR A N 1
ATOM 611 C CA . THR A 1 76 ? -9.333 4.803 5.263 1.00 92.25 76 THR A CA 1
ATOM 612 C C . THR A 1 76 ? -10.431 3.745 5.228 1.00 92.25 76 THR A C 1
ATOM 614 O O . THR A 1 76 ? -11.525 4.018 5.717 1.00 92.25 76 THR A O 1
ATOM 617 N N . VAL A 1 77 ? -10.136 2.543 4.730 1.00 91.94 77 VAL A N 1
ATOM 618 C CA . VAL A 1 77 ? -11.077 1.412 4.685 1.00 91.94 77 VAL A CA 1
ATOM 619 C C . VAL A 1 77 ? -11.456 0.915 6.094 1.00 91.94 77 VAL A C 1
ATOM 621 O O . VAL A 1 77 ? -10.753 1.238 7.059 1.00 91.94 77 VAL A O 1
ATOM 624 N N . PRO A 1 78 ? -12.572 0.180 6.251 1.00 92.81 78 PRO A N 1
ATOM 625 C CA . PRO A 1 78 ? -12.961 -0.451 7.514 1.00 92.81 78 PRO A CA 1
ATOM 626 C C . PRO A 1 78 ? -11.858 -1.325 8.142 1.00 92.81 78 PRO A C 1
ATOM 628 O O . PRO A 1 78 ? -10.970 -1.826 7.451 1.00 92.81 78 PRO A O 1
ATOM 631 N N . ASP A 1 79 ? -11.890 -1.481 9.470 1.00 90.06 79 ASP A N 1
ATOM 632 C CA . ASP A 1 79 ? -10.825 -2.159 10.235 1.00 90.06 79 ASP A CA 1
ATOM 633 C C . ASP A 1 79 ? -10.726 -3.667 9.924 1.00 90.06 79 ASP A C 1
ATOM 635 O O . ASP A 1 79 ? -9.657 -4.253 10.072 1.00 90.06 79 ASP A O 1
ATOM 639 N N . ASP A 1 80 ? -11.821 -4.284 9.486 1.00 93.12 80 ASP A N 1
ATOM 640 C CA . ASP A 1 80 ? -11.920 -5.681 9.058 1.00 93.12 80 ASP A CA 1
ATOM 641 C C . ASP A 1 80 ? -11.405 -5.904 7.627 1.00 93.12 80 ASP A C 1
ATOM 643 O O . ASP A 1 80 ? -10.779 -6.926 7.347 1.00 93.12 80 ASP A O 1
ATOM 647 N N . GLU A 1 81 ? -11.592 -4.928 6.737 1.00 94.12 81 GLU A N 1
ATOM 648 C CA . GLU A 1 81 ? -11.101 -4.989 5.354 1.00 94.12 81 GLU A CA 1
ATOM 649 C C . GLU A 1 81 ? -9.614 -4.631 5.229 1.00 94.12 81 GLU A C 1
ATOM 651 O O . GLU A 1 81 ? -8.901 -5.194 4.393 1.00 94.12 81 GLU A O 1
ATOM 656 N N . LEU A 1 82 ? -9.124 -3.710 6.067 1.00 94.06 82 LEU A N 1
ATOM 657 C CA . LEU A 1 82 ? -7.747 -3.215 6.018 1.00 94.06 82 LEU A CA 1
ATOM 658 C C . LEU A 1 82 ? -6.678 -4.329 6.020 1.00 94.06 82 LEU A C 1
ATOM 660 O O . LEU A 1 82 ? -5.837 -4.322 5.117 1.00 94.06 82 LEU A O 1
ATOM 664 N N . PRO A 1 83 ? -6.665 -5.287 6.971 1.00 94.44 83 PRO A N 1
ATOM 665 C CA . PRO A 1 83 ? -5.658 -6.347 6.975 1.00 94.44 83 PRO A CA 1
ATOM 666 C C . PRO A 1 83 ? -5.761 -7.253 5.742 1.00 94.44 83 PRO A C 1
ATOM 668 O O . PRO A 1 83 ? -4.738 -7.669 5.204 1.00 94.44 83 PRO A O 1
ATOM 671 N N . VAL A 1 84 ? -6.975 -7.520 5.248 1.00 95.00 84 VAL A N 1
ATOM 672 C CA . VAL A 1 84 ? -7.193 -8.348 4.051 1.00 95.00 84 VAL A CA 1
ATOM 673 C C . VAL A 1 84 ? -6.599 -7.672 2.815 1.00 95.00 84 VAL A C 1
ATOM 675 O O . VAL A 1 84 ? -5.887 -8.314 2.041 1.00 95.00 84 VAL A O 1
ATOM 678 N N . ALA A 1 85 ? -6.845 -6.371 2.644 1.00 95.31 85 ALA A N 1
ATOM 679 C CA . ALA A 1 85 ? -6.293 -5.596 1.538 1.00 95.31 85 ALA A CA 1
ATOM 680 C C . ALA A 1 85 ? -4.760 -5.503 1.609 1.00 95.31 85 ALA A C 1
ATOM 682 O O . ALA A 1 85 ? -4.088 -5.712 0.601 1.00 95.31 85 ALA A O 1
ATOM 683 N N . LEU A 1 86 ? -4.195 -5.246 2.796 1.00 94.75 86 LEU A N 1
ATOM 684 C CA . LEU A 1 86 ? -2.743 -5.175 2.989 1.00 94.75 86 LEU A CA 1
ATOM 685 C C . LEU A 1 86 ? -2.055 -6.513 2.692 1.00 94.75 86 LEU A C 1
ATOM 687 O O . LEU A 1 86 ? -1.015 -6.520 2.037 1.00 94.75 86 LEU A O 1
ATOM 691 N N . ASN A 1 87 ? -2.648 -7.636 3.100 1.00 94.44 87 ASN A N 1
ATOM 692 C CA . ASN A 1 87 ? -2.106 -8.962 2.799 1.00 94.44 87 ASN A CA 1
ATOM 693 C C . ASN A 1 87 ? -2.102 -9.247 1.292 1.00 94.44 87 ASN A C 1
ATOM 695 O O . ASN A 1 87 ? -1.073 -9.657 0.761 1.00 94.44 87 ASN A O 1
ATOM 699 N N . LYS A 1 88 ? -3.193 -8.939 0.576 1.00 94.44 88 LYS A N 1
ATOM 700 C CA . LYS A 1 88 ? -3.243 -9.069 -0.893 1.00 94.44 88 LYS A CA 1
ATOM 701 C C . LYS A 1 88 ? -2.168 -8.231 -1.589 1.00 94.44 88 LYS A C 1
ATOM 703 O O . LYS A 1 88 ? -1.529 -8.707 -2.525 1.00 94.44 88 LYS A O 1
ATOM 708 N N . ILE A 1 89 ? -1.942 -7.002 -1.114 1.00 94.25 89 ILE A N 1
ATOM 709 C CA . ILE A 1 89 ? -0.854 -6.141 -1.600 1.00 94.25 89 ILE A CA 1
ATOM 710 C C . ILE A 1 89 ? 0.492 -6.842 -1.390 1.00 94.25 89 ILE A C 1
ATOM 712 O O . ILE A 1 89 ? 1.263 -6.969 -2.336 1.00 94.25 89 ILE A O 1
ATOM 716 N N . CYS A 1 90 ? 0.758 -7.348 -0.186 1.00 92.94 90 CYS A N 1
ATOM 717 C CA . CYS A 1 90 ? 2.023 -8.003 0.147 1.00 92.94 90 CYS A CA 1
ATOM 718 C C . CYS A 1 90 ? 2.275 -9.279 -0.680 1.00 92.94 90 CYS A C 1
ATOM 720 O O . CYS A 1 90 ? 3.385 -9.505 -1.173 1.00 92.94 90 CYS A O 1
ATOM 722 N N . GLU A 1 91 ? 1.243 -10.090 -0.904 1.00 92.00 91 GLU A N 1
ATOM 723 C CA . GLU A 1 91 ? 1.316 -11.283 -1.753 1.00 92.00 91 GLU A CA 1
ATOM 724 C C . GLU A 1 91 ? 1.631 -10.928 -3.210 1.00 92.00 91 GLU A C 1
ATOM 726 O O . GLU A 1 91 ? 2.498 -11.545 -3.83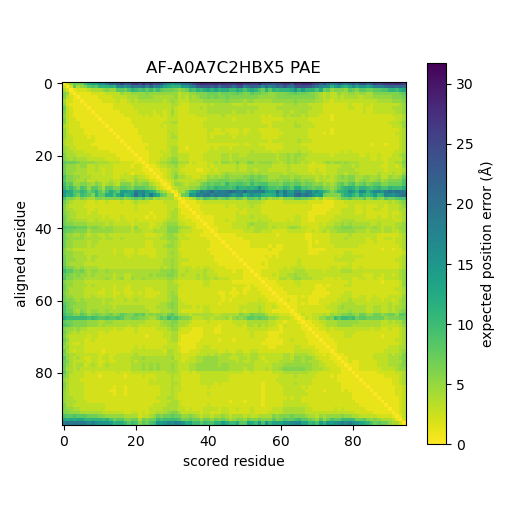5 1.00 92.00 91 GLU A O 1
ATOM 731 N N . ALA A 1 92 ? 0.979 -9.894 -3.747 1.00 90.31 92 ALA A N 1
ATOM 732 C CA . ALA A 1 92 ? 1.264 -9.391 -5.086 1.00 90.31 92 ALA A CA 1
ATOM 733 C C . ALA A 1 92 ? 2.690 -8.818 -5.183 1.00 90.31 92 ALA A C 1
ATOM 735 O O . ALA A 1 92 ? 3.328 -8.931 -6.226 1.00 90.31 92 ALA A O 1
ATOM 736 N N . THR A 1 93 ? 3.237 -8.284 -4.084 1.00 85.38 93 THR A N 1
ATOM 737 C CA . THR A 1 93 ? 4.646 -7.872 -3.998 1.00 85.38 93 THR A CA 1
ATOM 738 C C . THR A 1 93 ? 5.638 -9.016 -3.771 1.00 85.38 93 THR A C 1
ATOM 740 O O . THR A 1 93 ? 6.803 -8.748 -3.509 1.00 85.38 93 THR A O 1
ATOM 743 N N . THR A 1 94 ? 5.239 -10.284 -3.829 1.00 77.12 94 THR A N 1
ATOM 744 C CA . THR A 1 94 ? 6.194 -11.412 -3.760 1.00 77.12 94 THR A CA 1
ATOM 745 C C . THR A 1 94 ? 6.269 -12.193 -5.069 1.00 77.12 94 THR A C 1
ATOM 747 O O . THR A 1 94 ? 7.246 -12.902 -5.306 1.00 77.12 94 THR A O 1
ATOM 750 N N . LYS A 1 95 ? 5.271 -12.019 -5.936 1.00 61.47 95 LYS A N 1
ATOM 751 C CA . LYS A 1 95 ? 5.339 -12.449 -7.333 1.00 61.47 95 LYS A CA 1
ATOM 752 C C . LYS A 1 95 ? 6.396 -11.638 -8.088 1.00 61.47 95 LYS A C 1
ATOM 754 O O . LYS A 1 95 ? 6.936 -12.217 -9.052 1.00 61.47 95 LYS A O 1
#

Solvent-accessible surface area (backbone atoms only — not comparable to full-atom values): 5402 Å² total; per-residue (Å²): 131,60,72,68,60,56,52,45,42,52,46,35,52,54,49,49,53,58,43,50,76,57,69,46,50,61,68,80,49,88,71,56,62,50,42,62,39,31,42,91,92,42,54,19,63,62,50,28,54,60,35,41,80,74,76,39,84,52,46,32,17,57,82,78,45,97,35,43,37,21,33,39,45,71,63,77,61,57,84,80,52,43,61,57,51,52,48,54,51,43,55,63,71,70,111

Mean predicted aligned error: 3.74 Å